Protein AF-A0A843L5J2-F1 (afdb_monomer_lite)

pLDDT: mean 91.86, std 10.3, range [48.19, 97.44]

Foldseek 3Di:
DAPDVQWDQDDPGDIDHDDDQVVVVVVPPPWAWPDWDKDWDWDDDPNDTDIDIDIDTDTHDPDPPDD

Sequence (67 aa):
VEVEPKTFRRGSGIITHY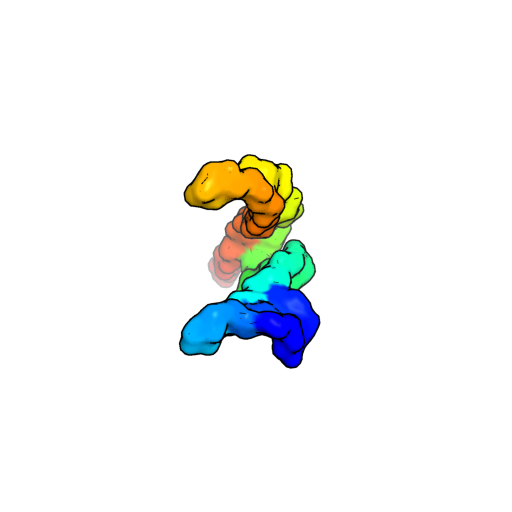FTETEALELFAPLIPVSLRTDRWQMRVRGTDLPRAEVEGVFLKETERAP

Structure (mmCIF, N/CA/C/O backbone):
data_AF-A0A843L5J2-F1
#
_entry.id   AF-A0A843L5J2-F1
#
loop_
_atom_site.group_PDB
_atom_site.id
_atom_site.type_symbol
_atom_site.label_atom_id
_atom_site.label_alt_id
_atom_site.label_comp_id
_atom_site.label_asym_id
_atom_site.label_entity_id
_atom_site.label_seq_id
_atom_site.pdbx_PDB_ins_code
_atom_site.Cartn_x
_atom_site.Cartn_y
_atom_site.Cartn_z
_atom_site.occupancy
_atom_site.B_iso_or_equiv
_atom_site.auth_seq_id
_atom_site.auth_comp_id
_atom_site.auth_asym_id
_atom_site.auth_atom_id
_atom_site.pdbx_PDB_model_num
ATOM 1 N N . VAL A 1 1 ? -6.732 -5.373 17.948 1.00 92.94 1 VAL A N 1
ATOM 2 C CA . VAL A 1 1 ? -5.617 -4.690 18.641 1.00 92.94 1 VAL A CA 1
ATOM 3 C C . VAL A 1 1 ? -4.509 -4.477 17.630 1.00 92.94 1 VAL A C 1
ATOM 5 O O . VAL A 1 1 ? -4.298 -5.372 16.816 1.00 92.94 1 VAL A O 1
ATOM 8 N N . GLU A 1 2 ? -3.912 -3.292 17.593 1.00 96.56 2 GLU A N 1
ATOM 9 C CA . GLU A 1 2 ? -2.685 -3.071 16.821 1.00 96.56 2 GLU A CA 1
ATOM 10 C C . GLU A 1 2 ? -1.528 -3.712 17.589 1.00 96.56 2 GLU A C 1
ATOM 12 O O . GLU A 1 2 ? -1.433 -3.530 18.801 1.00 96.56 2 GLU A O 1
ATOM 17 N N . VAL A 1 3 ? -0.743 -4.553 16.922 1.00 96.81 3 VAL A N 1
ATOM 18 C CA . VAL A 1 3 ? 0.351 -5.317 17.550 1.00 96.81 3 VAL A CA 1
ATOM 19 C C . VAL A 1 3 ? 1.723 -4.810 17.117 1.00 96.81 3 VAL A C 1
ATOM 21 O O . VAL A 1 3 ? 2.675 -4.922 17.877 1.00 96.81 3 VAL A O 1
ATOM 24 N N . GLU A 1 4 ? 1.793 -4.201 15.936 1.00 96.75 4 GLU A N 1
ATOM 25 C CA . GLU A 1 4 ? 2.939 -3.490 15.364 1.00 96.75 4 GLU A CA 1
ATOM 26 C C . GLU A 1 4 ? 2.379 -2.357 14.486 1.00 96.75 4 GLU A C 1
ATOM 28 O O . GLU A 1 4 ? 1.190 -2.414 14.150 1.00 96.75 4 GLU A O 1
ATOM 33 N N . PRO A 1 5 ? 3.175 -1.349 14.085 1.00 95.62 5 PRO A N 1
ATOM 34 C CA . PRO A 1 5 ? 2.685 -0.257 13.248 1.00 95.62 5 PRO A CA 1
ATOM 35 C C . PRO A 1 5 ? 1.946 -0.762 12.004 1.00 95.62 5 PRO A C 1
ATOM 37 O O . PRO A 1 5 ? 2.493 -1.524 11.209 1.00 95.62 5 PRO A O 1
ATOM 40 N N . LYS A 1 6 ? 0.688 -0.337 11.843 1.00 94.19 6 LYS A N 1
ATOM 41 C CA . LYS A 1 6 ? -0.227 -0.738 10.758 1.00 94.19 6 LYS A CA 1
ATOM 42 C C . LYS A 1 6 ? -0.547 -2.241 10.708 1.00 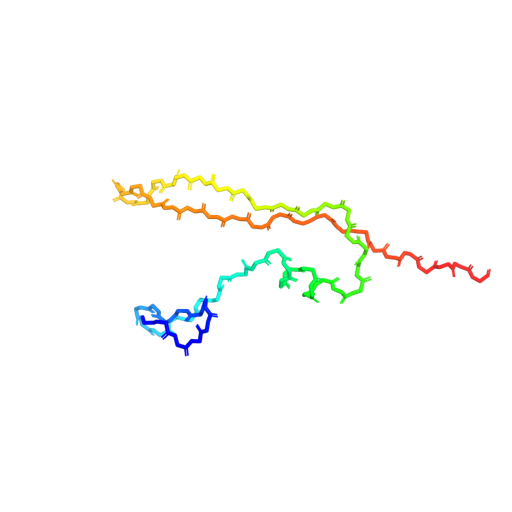94.19 6 LYS A C 1
ATOM 44 O O . LYS A 1 6 ? -1.213 -2.689 9.773 1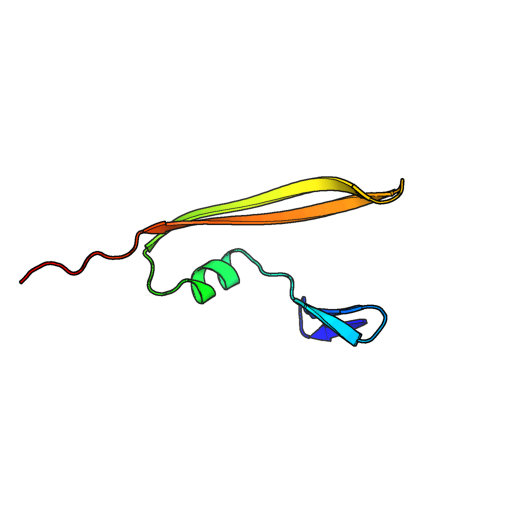.00 94.19 6 LYS A O 1
ATOM 49 N N . THR A 1 7 ? -0.143 -3.019 11.711 1.00 96.19 7 THR A N 1
ATOM 50 C CA . THR A 1 7 ? -0.408 -4.456 11.834 1.00 96.19 7 THR A CA 1
ATOM 51 C C . THR A 1 7 ? -1.441 -4.706 12.915 1.00 96.19 7 THR A C 1
ATOM 53 O O . THR A 1 7 ? -1.232 -4.442 14.099 1.00 96.19 7 THR A O 1
ATOM 56 N N . PHE A 1 8 ? -2.565 -5.301 12.538 1.00 95.50 8 PHE A N 1
ATOM 57 C CA . PHE A 1 8 ? -3.676 -5.531 13.444 1.00 95.50 8 PHE A CA 1
ATOM 58 C C . PHE A 1 8 ? -4.001 -7.007 13.576 1.00 95.50 8 PHE A C 1
ATOM 60 O O . PHE A 1 8 ? -4.260 -7.693 12.591 1.00 95.50 8 PHE A O 1
ATOM 67 N N . ARG A 1 9 ? -4.124 -7.467 14.820 1.00 95.56 9 ARG A N 1
ATOM 68 C CA . ARG A 1 9 ? -4.748 -8.753 15.126 1.00 95.56 9 ARG A CA 1
ATOM 69 C C . ARG A 1 9 ? -6.264 -8.579 15.248 1.00 95.56 9 ARG A C 1
ATOM 71 O O . ARG A 1 9 ? -6.739 -7.762 16.055 1.00 95.56 9 ARG A O 1
ATOM 78 N N . ARG A 1 10 ? -7.020 -9.340 14.454 1.00 89.94 10 ARG A N 1
ATOM 79 C CA . ARG A 1 10 ? -8.489 -9.340 14.369 1.00 89.94 10 ARG A CA 1
ATOM 80 C C . ARG A 1 10 ? -9.055 -10.706 14.766 1.00 89.94 10 ARG A C 1
ATOM 82 O O . ARG A 1 10 ? -8.510 -11.742 14.391 1.00 89.94 10 ARG A O 1
ATOM 89 N N . GLY A 1 11 ? -10.179 -10.690 15.487 1.00 85.69 11 GLY A N 1
ATOM 90 C CA . GLY A 1 11 ? -10.964 -11.883 15.820 1.00 85.69 11 GLY A CA 1
ATOM 91 C C . GLY A 1 11 ? -10.126 -13.054 16.346 1.00 85.69 11 GLY A C 1
ATOM 92 O O . GLY A 1 11 ? -9.360 -12.896 17.294 1.00 85.69 11 GLY A O 1
ATOM 93 N N . SER A 1 12 ? -10.264 -14.206 15.681 1.00 81.75 12 SER A N 1
ATOM 94 C CA . SER A 1 12 ? -9.685 -15.520 16.007 1.00 81.75 12 SER A CA 1
ATOM 95 C C . SER A 1 12 ? -8.165 -15.649 15.813 1.00 81.75 12 SER A C 1
ATOM 97 O O . SER A 1 12 ? -7.659 -16.762 15.720 1.00 81.75 12 SER A O 1
ATOM 99 N N . GLY A 1 13 ? -7.430 -14.537 1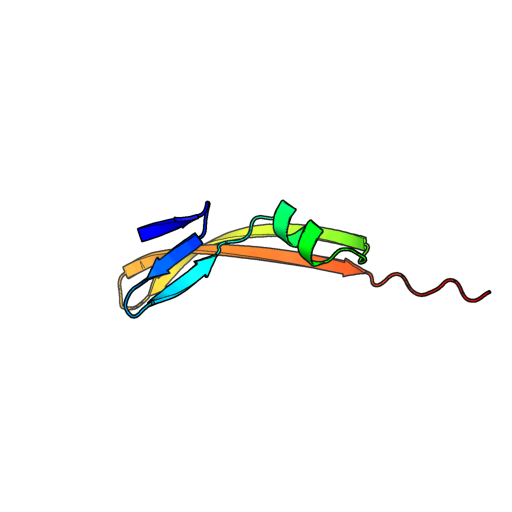5.736 1.00 89.69 13 GLY A N 1
ATOM 100 C CA . GLY A 1 13 ? -5.969 -14.537 15.600 1.00 89.69 13 GLY A CA 1
ATOM 101 C C . GLY A 1 13 ? -5.442 -14.209 14.204 1.00 89.69 13 GLY A C 1
ATOM 102 O O . GLY A 1 13 ? -4.237 -14.296 13.996 1.00 89.69 13 GLY A O 1
ATOM 103 N N . ILE A 1 14 ? -6.296 -13.782 13.267 1.00 94.50 14 ILE A N 1
ATOM 104 C CA . ILE A 1 14 ? -5.841 -13.286 11.959 1.00 94.50 14 ILE A CA 1
ATOM 105 C C . ILE A 1 14 ? -5.043 -11.998 12.173 1.00 94.50 14 ILE A C 1
ATOM 107 O O . ILE A 1 14 ? -5.510 -11.083 12.856 1.00 94.50 14 ILE A O 1
ATOM 111 N N . ILE A 1 15 ? -3.856 -11.926 11.575 1.00 95.94 15 ILE A N 1
ATOM 112 C CA . ILE A 1 15 ? -2.996 -10.744 11.577 1.00 95.94 15 ILE A CA 1
ATOM 113 C C . ILE A 1 15 ? -3.046 -10.119 10.183 1.00 95.94 15 ILE A C 1
ATOM 115 O O . ILE A 1 15 ? -2.841 -10.798 9.181 1.00 95.94 15 ILE A O 1
ATOM 119 N N . THR A 1 16 ? -3.353 -8.828 10.120 1.00 94.50 16 THR A N 1
ATOM 120 C CA . THR A 1 16 ? -3.436 -8.064 8.873 1.00 94.50 16 THR A CA 1
ATOM 121 C C . THR A 1 16 ? -2.535 -6.846 8.977 1.00 94.50 16 THR A C 1
ATOM 123 O O . THR A 1 16 ? -2.779 -5.987 9.825 1.00 94.50 16 THR A O 1
ATOM 126 N N . HIS A 1 17 ? -1.522 -6.771 8.117 1.00 95.62 17 HIS A N 1
ATOM 127 C CA . HIS A 1 17 ? -0.705 -5.576 7.923 1.00 95.62 17 HIS A CA 1
ATOM 128 C C . HIS A 1 17 ? -1.246 -4.764 6.744 1.00 95.62 17 HIS A C 1
ATOM 130 O O . HIS A 1 17 ? -1.589 -5.332 5.706 1.00 95.62 17 HIS A O 1
ATOM 136 N N . TYR A 1 18 ? -1.353 -3.449 6.914 1.00 94.69 18 TYR A N 1
ATOM 137 C CA . TYR A 1 18 ? -1.783 -2.533 5.861 1.00 94.69 18 TYR A CA 1
ATOM 138 C C . TYR A 1 18 ? -0.577 -1.795 5.292 1.00 94.69 18 TYR A C 1
ATOM 140 O O . TYR A 1 18 ? 0.038 -0.984 5.982 1.00 94.69 18 TYR A O 1
ATOM 148 N N . PHE A 1 19 ? -0.294 -2.059 4.021 1.00 95.50 19 PHE A N 1
ATOM 149 C CA . PHE A 1 19 ? 0.837 -1.480 3.311 1.00 95.50 19 PHE A CA 1
ATOM 150 C C . PHE A 1 19 ? 0.592 -0.028 2.900 1.00 95.50 19 PHE A C 1
ATOM 152 O O . PHE A 1 19 ? -0.529 0.395 2.606 1.00 95.50 19 PHE A O 1
ATOM 159 N N . THR A 1 20 ? 1.685 0.716 2.840 1.00 95.00 20 THR A N 1
ATOM 160 C CA . THR A 1 20 ? 1.807 2.022 2.197 1.00 95.00 20 THR A CA 1
ATOM 161 C C . THR A 1 20 ? 2.430 1.888 0.815 1.00 95.00 20 THR A C 1
ATOM 163 O O . THR A 1 20 ? 2.990 0.853 0.461 1.00 95.00 20 THR A O 1
ATOM 166 N N . GLU A 1 21 ? 2.369 2.966 0.040 1.00 96.50 21 GLU A N 1
ATOM 167 C CA . GLU A 1 21 ? 3.064 3.072 -1.243 1.00 96.50 21 GLU A CA 1
ATOM 168 C C . GLU A 1 21 ? 4.572 2.804 -1.100 1.00 96.50 21 GLU A C 1
ATOM 170 O O . GLU A 1 21 ? 5.127 1.998 -1.839 1.00 96.50 21 GLU A O 1
ATOM 175 N N . THR A 1 22 ? 5.237 3.390 -0.102 1.00 95.69 22 THR A N 1
ATOM 176 C CA . THR A 1 22 ? 6.671 3.157 0.130 1.00 95.69 22 THR A CA 1
ATOM 177 C C . THR A 1 22 ? 6.983 1.686 0.404 1.00 95.69 22 THR A C 1
ATOM 179 O O . THR A 1 22 ? 7.870 1.131 -0.236 1.00 95.69 22 THR A O 1
ATOM 182 N N . GLU A 1 23 ? 6.209 1.027 1.271 1.00 96.44 23 GLU A N 1
ATOM 183 C CA . GLU A 1 23 ? 6.384 -0.409 1.536 1.00 96.44 23 GLU A CA 1
ATOM 184 C C . GLU A 1 23 ? 6.118 -1.247 0.270 1.00 96.44 23 GLU A C 1
ATOM 186 O O . GLU A 1 23 ? 6.793 -2.247 0.042 1.00 96.44 23 GLU A O 1
ATOM 191 N N . ALA A 1 24 ? 5.183 -0.836 -0.595 1.00 95.19 24 ALA A N 1
ATOM 192 C CA . ALA A 1 24 ? 4.966 -1.498 -1.880 1.00 95.19 24 ALA A CA 1
ATOM 193 C C . ALA A 1 24 ? 6.177 -1.349 -2.822 1.00 95.19 24 ALA A C 1
ATOM 195 O O . ALA A 1 24 ? 6.570 -2.328 -3.449 1.00 95.19 24 ALA A O 1
ATOM 196 N N . LEU A 1 25 ? 6.810 -0.171 -2.900 1.00 95.81 25 LEU A N 1
ATOM 197 C CA . LEU A 1 25 ? 8.049 0.005 -3.677 1.00 95.81 25 LEU A CA 1
ATOM 198 C C . LEU A 1 25 ? 9.157 -0.928 -3.187 1.00 95.81 25 LEU A C 1
ATOM 200 O O . LEU A 1 25 ? 9.841 -1.555 -3.992 1.00 95.81 25 LEU A O 1
ATOM 204 N N . GLU A 1 26 ? 9.311 -1.031 -1.870 1.00 95.75 26 GLU A N 1
ATOM 205 C CA . GLU A 1 26 ? 10.323 -1.878 -1.242 1.00 95.75 26 GLU A CA 1
ATOM 206 C C . GLU A 1 26 ? 10.053 -3.368 -1.490 1.00 95.75 26 GLU A C 1
ATOM 208 O O . GLU A 1 26 ? 10.976 -4.105 -1.833 1.00 95.75 26 GLU A O 1
ATOM 213 N N . LEU A 1 27 ? 8.792 -3.809 -1.396 1.00 94.88 27 LEU A N 1
ATOM 214 C CA . LEU A 1 27 ? 8.391 -5.196 -1.667 1.00 94.88 27 LEU A CA 1
ATOM 215 C C . LEU A 1 27 ? 8.679 -5.644 -3.103 1.00 94.88 27 LEU A C 1
ATOM 217 O O . LEU A 1 27 ? 8.933 -6.827 -3.332 1.00 94.88 27 LEU A O 1
ATOM 221 N N . PHE A 1 28 ? 8.602 -4.722 -4.063 1.00 93.88 28 PHE A N 1
ATOM 222 C CA . PHE A 1 28 ? 8.786 -5.016 -5.484 1.00 93.88 28 PHE A CA 1
ATOM 223 C C . PHE A 1 28 ? 10.166 -4.626 -6.027 1.00 93.88 28 PHE A C 1
ATOM 225 O O . PHE A 1 28 ? 10.385 -4.751 -7.232 1.00 93.88 28 PHE A O 1
ATOM 232 N N . ALA A 1 29 ? 11.126 -4.237 -5.183 1.00 88.19 29 ALA A N 1
ATOM 233 C CA . ALA A 1 29 ? 12.528 -4.144 -5.590 1.00 88.19 29 ALA A CA 1
ATOM 234 C C . ALA A 1 29 ? 13.009 -5.557 -5.985 1.00 88.19 29 ALA A C 1
ATOM 236 O O . ALA A 1 29 ? 13.032 -6.446 -5.133 1.00 88.19 29 ALA A O 1
ATOM 237 N N . PRO A 1 30 ? 13.302 -5.833 -7.272 1.00 91.75 30 PRO A N 1
ATOM 238 C CA . PRO A 1 30 ? 14.154 -5.019 -8.149 1.00 91.75 30 PRO A CA 1
ATOM 239 C C . PRO A 1 30 ? 13.454 -4.387 -9.369 1.00 91.75 30 PRO A C 1
ATOM 241 O O . PRO A 1 30 ? 14.120 -3.954 -10.305 1.00 91.75 30 PRO A O 1
ATOM 244 N N . LEU A 1 31 ? 12.124 -4.389 -9.427 1.00 93.94 31 LEU A N 1
ATOM 245 C CA . LEU A 1 31 ? 11.392 -3.875 -10.581 1.00 93.94 31 LEU A CA 1
ATOM 246 C C . LEU A 1 31 ? 11.444 -2.341 -10.640 1.00 93.94 31 LEU A C 1
ATOM 248 O O . LEU A 1 31 ? 11.496 -1.660 -9.616 1.00 93.94 31 LEU A O 1
ATOM 252 N N . ILE A 1 32 ? 11.377 -1.788 -11.851 1.00 94.69 32 ILE A N 1
ATOM 253 C CA . ILE A 1 32 ? 11.382 -0.338 -12.065 1.00 94.69 32 ILE A CA 1
ATOM 254 C C . ILE A 1 32 ? 9.941 0.175 -11.928 1.00 94.69 32 ILE A C 1
ATOM 256 O O . ILE A 1 32 ? 9.090 -0.228 -12.728 1.00 94.69 32 ILE A O 1
ATOM 260 N N . PRO A 1 33 ? 9.626 1.050 -10.956 1.00 95.44 33 PRO A N 1
ATOM 261 C CA . PRO A 1 33 ? 8.275 1.573 -10.794 1.00 95.44 33 PRO A CA 1
ATOM 262 C C . PRO A 1 33 ? 7.915 2.518 -11.945 1.00 95.44 33 PRO A C 1
ATOM 264 O O . PRO A 1 33 ? 8.660 3.442 -12.264 1.00 95.44 33 PRO A O 1
ATOM 267 N N . VAL A 1 34 ? 6.750 2.299 -12.553 1.00 96.56 34 VAL A N 1
ATOM 268 C CA . VAL A 1 34 ? 6.170 3.179 -13.583 1.00 96.56 34 VAL A CA 1
ATOM 269 C C . VAL A 1 34 ? 5.126 4.096 -12.971 1.00 96.56 34 VAL A C 1
ATOM 271 O O . VAL A 1 34 ? 5.120 5.298 -13.220 1.00 96.56 34 VAL A O 1
ATOM 274 N N . SER A 1 35 ? 4.237 3.529 -12.160 1.00 96.38 35 SER A N 1
ATOM 275 C CA . SER A 1 35 ? 3.218 4.281 -11.442 1.00 96.38 35 SER A CA 1
ATOM 276 C C . SER A 1 35 ? 2.898 3.600 -10.131 1.00 96.38 35 SER A C 1
ATOM 278 O O . SER A 1 35 ? 2.871 2.373 -10.057 1.00 96.38 35 SER A O 1
ATOM 280 N N . LEU A 1 36 ? 2.587 4.404 -9.127 1.00 96.88 36 LEU A N 1
ATOM 281 C CA . LEU A 1 36 ? 2.122 3.940 -7.838 1.00 96.88 36 LEU A CA 1
ATOM 282 C C . LEU A 1 36 ? 1.085 4.929 -7.326 1.00 96.88 36 LEU A C 1
ATOM 284 O O . LEU A 1 36 ? 1.307 6.139 -7.402 1.00 96.88 36 LEU A O 1
ATOM 288 N N . ARG A 1 37 ? -0.055 4.427 -6.863 1.00 96.88 37 ARG A N 1
ATOM 289 C CA . ARG A 1 37 ? -1.107 5.267 -6.294 1.00 96.88 37 ARG A CA 1
ATOM 290 C C . ARG A 1 37 ? -1.911 4.517 -5.252 1.00 96.88 37 ARG A C 1
ATOM 292 O O . ARG A 1 37 ? -2.057 3.300 -5.331 1.00 96.88 37 ARG A O 1
ATOM 299 N N . THR A 1 38 ? -2.492 5.266 -4.325 1.00 97.44 38 THR A N 1
ATOM 300 C CA . THR A 1 38 ? -3.481 4.746 -3.387 1.00 97.44 38 THR A CA 1
ATOM 301 C C . THR A 1 38 ? -4.869 5.263 -3.724 1.00 97.44 38 THR A C 1
ATOM 303 O O . THR A 1 38 ? -5.185 6.428 -3.459 1.00 97.44 38 THR A O 1
ATOM 306 N N . ASP A 1 39 ? -5.730 4.369 -4.192 1.00 96.69 39 ASP A N 1
ATOM 307 C CA . ASP A 1 39 ? -7.140 4.660 -4.409 1.00 96.69 39 ASP A CA 1
ATOM 308 C C . ASP A 1 39 ? -7.922 4.398 -3.113 1.00 96.69 39 ASP A C 1
ATOM 310 O O . ASP A 1 39 ? -7.700 3.413 -2.404 1.00 96.69 39 ASP A O 1
ATOM 314 N N . ARG A 1 40 ? -8.824 5.319 -2.755 1.00 96.44 40 ARG A N 1
ATOM 315 C CA . ARG A 1 40 ? -9.632 5.248 -1.526 1.00 96.44 40 ARG A CA 1
ATOM 316 C C . ARG A 1 40 ? -11.101 5.450 -1.844 1.00 96.44 40 ARG A C 1
ATOM 318 O O . ARG A 1 40 ? -11.460 6.383 -2.556 1.00 96.44 40 ARG A O 1
ATOM 325 N N . TRP A 1 41 ? -11.953 4.608 -1.274 1.00 97.00 41 TRP A N 1
ATOM 326 C CA . TRP A 1 41 ? -13.399 4.692 -1.461 1.00 97.00 41 TRP A CA 1
ATOM 327 C C . TRP A 1 41 ? -14.155 4.131 -0.257 1.00 97.00 41 TRP A C 1
ATOM 329 O O . TRP A 1 41 ? -13.586 3.466 0.610 1.00 97.00 41 TRP A O 1
ATOM 339 N N . GLN A 1 42 ? -15.455 4.413 -0.193 1.00 97.38 42 GLN A N 1
ATOM 340 C CA . GLN A 1 42 ? -16.358 3.784 0.768 1.00 97.38 42 GLN A CA 1
ATOM 341 C C . GLN A 1 42 ? -16.950 2.524 0.142 1.00 97.38 42 GLN A C 1
ATOM 343 O O . GLN A 1 42 ? -17.486 2.565 -0.966 1.00 97.38 42 GLN A O 1
ATOM 348 N N . MET A 1 43 ? -16.857 1.401 0.847 1.00 96.31 43 MET A N 1
ATOM 349 C CA . MET A 1 43 ? -17.401 0.122 0.410 1.00 96.31 43 MET A CA 1
ATOM 350 C C . MET A 1 43 ? -18.422 -0.377 1.422 1.00 96.31 43 MET A C 1
ATOM 352 O O . MET A 1 43 ? -18.120 -0.514 2.607 1.00 96.31 43 MET A O 1
ATOM 356 N N . ARG A 1 44 ? -19.619 -0.725 0.947 1.00 96.62 44 ARG A N 1
ATOM 357 C CA . ARG A 1 44 ? -20.641 -1.315 1.808 1.00 96.62 44 ARG A CA 1
ATOM 358 C C . ARG A 1 44 ? -20.367 -2.787 2.059 1.00 96.62 44 ARG A C 1
ATOM 360 O O . ARG A 1 44 ? -20.352 -3.592 1.130 1.00 96.62 44 ARG A O 1
ATOM 367 N N . VAL A 1 45 ? -20.230 -3.156 3.325 1.00 93.06 45 VAL A N 1
ATOM 368 C CA . VAL A 1 45 ? -20.061 -4.539 3.775 1.00 93.06 45 VAL A CA 1
ATOM 369 C C . VAL A 1 45 ? -21.134 -4.833 4.813 1.00 93.06 45 VAL A C 1
ATOM 371 O O . VAL A 1 45 ? -21.190 -4.194 5.858 1.00 93.06 45 VAL A O 1
ATOM 374 N N . ARG A 1 46 ? -22.012 -5.802 4.521 1.00 93.50 46 ARG A N 1
ATOM 375 C CA . ARG A 1 46 ? -23.116 -6.219 5.414 1.00 93.50 46 ARG A CA 1
ATOM 376 C C . ARG A 1 46 ? -23.992 -5.052 5.907 1.00 93.50 46 ARG A C 1
ATOM 378 O O . ARG A 1 46 ? -24.420 -5.033 7.052 1.00 93.50 46 ARG A O 1
ATOM 385 N N . GLY A 1 47 ? -24.258 -4.086 5.027 1.00 95.88 47 GLY A N 1
ATOM 386 C CA . GLY A 1 47 ? -25.108 -2.929 5.327 1.00 95.88 47 GLY A CA 1
ATOM 387 C C . GLY A 1 47 ? -24.394 -1.748 5.990 1.00 95.88 47 GLY A C 1
ATOM 388 O O . GLY A 1 47 ? -25.016 -0.708 6.160 1.00 95.88 47 GLY A O 1
ATOM 389 N N . THR A 1 48 ? -23.104 -1.864 6.310 1.00 95.88 48 THR A N 1
ATOM 390 C CA . THR A 1 48 ? -22.296 -0.765 6.853 1.00 95.88 48 THR A CA 1
ATOM 391 C C . THR A 1 48 ? -21.305 -0.282 5.804 1.00 95.88 48 THR A C 1
ATOM 393 O O . THR A 1 48 ? -20.586 -1.094 5.221 1.00 95.88 48 THR A O 1
ATOM 396 N N . ASP A 1 49 ? -21.254 1.026 5.560 1.00 96.88 49 ASP A N 1
ATOM 397 C CA . ASP A 1 49 ? -20.214 1.620 4.720 1.00 96.88 49 ASP A CA 1
ATOM 398 C C . ASP A 1 49 ? -18.903 1.694 5.513 1.00 96.88 49 ASP A C 1
ATOM 400 O O . ASP A 1 49 ? -18.858 2.215 6.629 1.00 96.88 49 ASP A O 1
ATOM 404 N N . LEU A 1 50 ? -17.846 1.110 4.953 1.00 94.44 50 LEU A N 1
ATOM 405 C CA . LEU A 1 50 ? -16.522 1.041 5.555 1.00 94.44 50 LEU A CA 1
ATOM 406 C C . LEU A 1 50 ? -15.485 1.662 4.614 1.00 94.44 50 LEU A C 1
ATOM 408 O O . LEU A 1 50 ? -15.557 1.445 3.398 1.00 94.44 50 LEU A O 1
ATOM 412 N N . PRO A 1 51 ? -14.476 2.370 5.153 1.00 94.06 51 PRO A N 1
ATOM 413 C CA . PRO A 1 51 ? -13.387 2.877 4.339 1.00 94.06 51 PRO A CA 1
ATOM 414 C C . PRO A 1 51 ? -12.570 1.714 3.774 1.00 94.06 51 PRO A C 1
ATOM 416 O O . PRO A 1 51 ? -12.208 0.775 4.490 1.00 94.06 51 PRO A O 1
ATOM 419 N N . ARG A 1 52 ? -12.240 1.806 2.489 1.00 95.38 52 ARG A N 1
ATOM 420 C CA . ARG A 1 52 ? -11.310 0.913 1.808 1.00 95.38 52 ARG A CA 1
ATOM 421 C C . ARG A 1 52 ? -10.216 1.727 1.130 1.00 95.38 52 ARG A C 1
ATOM 423 O O . ARG A 1 52 ? -10.449 2.846 0.674 1.00 95.38 52 ARG A O 1
ATOM 430 N N . ALA A 1 53 ? -9.019 1.161 1.118 1.00 95.38 53 ALA A N 1
ATOM 431 C CA . ALA A 1 53 ? -7.863 1.699 0.430 1.00 95.38 53 ALA A CA 1
ATOM 432 C C . ALA A 1 53 ? -7.164 0.558 -0.307 1.00 95.38 53 ALA A C 1
ATOM 434 O O . ALA A 1 53 ? -7.085 -0.556 0.219 1.00 95.38 53 ALA A O 1
ATOM 435 N N . GLU A 1 54 ? -6.669 0.852 -1.498 1.00 97.06 54 GLU A N 1
ATOM 436 C CA . GLU A 1 54 ? -5.905 -0.067 -2.331 1.00 97.06 54 GLU A CA 1
ATOM 437 C C . GLU A 1 54 ? -4.678 0.655 -2.866 1.00 97.06 54 GLU A C 1
ATOM 439 O O . GLU A 1 54 ? -4.788 1.785 -3.335 1.00 97.06 54 GLU A O 1
ATOM 444 N N . VAL A 1 55 ? -3.519 0.007 -2.766 1.00 97.25 55 VAL A N 1
ATOM 445 C CA . VAL A 1 55 ? -2.283 0.471 -3.396 1.00 97.25 55 VAL A CA 1
ATOM 446 C C . VAL A 1 55 ? -2.159 -0.247 -4.734 1.00 97.25 55 VAL A C 1
ATOM 448 O O . VAL A 1 55 ? -1.998 -1.466 -4.762 1.00 97.25 55 VAL A O 1
ATOM 451 N N . GLU A 1 56 ? -2.225 0.504 -5.828 1.00 97.00 56 GLU A N 1
ATOM 452 C CA . GLU A 1 56 ? -2.001 -0.001 -7.180 1.00 97.00 56 GLU A CA 1
ATOM 453 C C . GLU A 1 56 ? -0.615 0.429 -7.657 1.00 97.00 56 GLU A C 1
ATOM 455 O O . GLU A 1 56 ? -0.298 1.621 -7.675 1.00 97.00 56 GLU A O 1
ATOM 460 N N . GLY A 1 57 ? 0.203 -0.543 -8.062 1.00 95.81 57 GLY A N 1
ATOM 461 C CA . GLY A 1 57 ? 1.537 -0.316 -8.602 1.00 95.81 57 GLY A CA 1
ATOM 462 C C . GLY A 1 57 ? 1.728 -1.005 -9.950 1.00 95.81 57 GLY A C 1
ATOM 463 O O . GLY A 1 57 ? 1.411 -2.183 -10.102 1.00 95.81 57 GLY A O 1
ATOM 464 N N . VAL A 1 58 ? 2.280 -0.276 -10.918 1.00 96.88 58 VAL A N 1
ATOM 465 C CA . VAL A 1 58 ? 2.725 -0.808 -12.212 1.00 96.88 58 VAL A CA 1
ATOM 466 C C . VAL A 1 58 ? 4.241 -0.746 -12.236 1.00 96.88 58 VAL A C 1
ATOM 468 O O . VAL A 1 58 ? 4.824 0.320 -12.033 1.00 96.88 58 VAL A O 1
ATOM 471 N N . PHE A 1 59 ? 4.874 -1.883 -12.510 1.00 96.31 59 PHE A N 1
ATOM 472 C CA . PHE A 1 59 ? 6.323 -2.017 -12.515 1.00 96.31 59 PHE A CA 1
ATOM 473 C C . PHE A 1 59 ? 6.795 -2.700 -13.797 1.00 96.31 59 PHE A C 1
ATOM 475 O O . PHE A 1 59 ? 6.147 -3.620 -14.300 1.00 96.31 59 PHE A O 1
ATOM 482 N N . LEU A 1 60 ? 7.946 -2.275 -14.309 1.00 95.38 60 LEU A N 1
ATOM 483 C CA . LEU A 1 60 ? 8.638 -2.957 -15.393 1.00 95.38 60 LEU A CA 1
ATOM 484 C C . LEU A 1 60 ? 9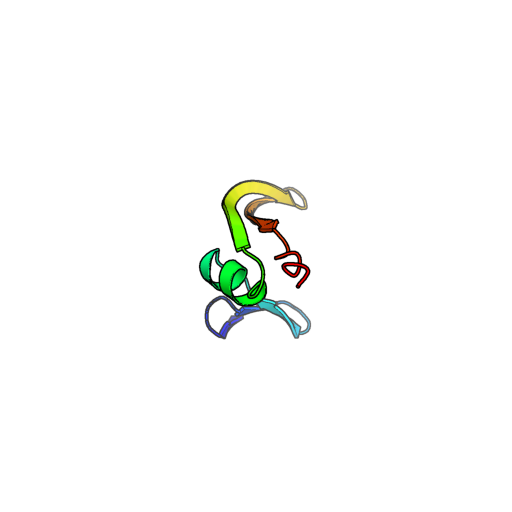.645 -3.938 -14.813 1.00 95.38 60 LEU A C 1
ATOM 486 O O . LEU A 1 60 ? 10.440 -3.602 -13.934 1.00 95.38 60 LEU A O 1
ATOM 490 N N . LYS A 1 61 ? 9.650 -5.148 -15.365 1.00 91.06 61 LYS A N 1
ATOM 491 C CA . LYS A 1 61 ? 10.777 -6.054 -15.193 1.00 91.06 61 LYS A CA 1
ATOM 492 C C . LYS A 1 61 ? 11.934 -5.506 -16.014 1.00 91.06 61 LYS A C 1
ATOM 494 O O . LYS A 1 61 ? 11.784 -5.324 -17.220 1.00 91.06 61 LYS A O 1
ATOM 499 N N . GLU A 1 62 ? 13.067 -5.253 -15.370 1.00 74.75 62 GLU A N 1
ATOM 500 C CA . GLU A 1 62 ? 14.302 -4.979 -16.092 1.00 74.75 62 GLU A CA 1
ATOM 501 C C . GLU A 1 62 ? 14.618 -6.224 -16.933 1.00 74.75 62 GLU A C 1
ATOM 503 O O . GLU A 1 62 ? 14.933 -7.296 -16.413 1.00 74.75 62 GLU A O 1
ATOM 508 N N . THR A 1 63 ? 14.397 -6.141 -18.244 1.00 69.69 63 THR A N 1
ATOM 509 C CA . THR A 1 63 ? 14.900 -7.150 -19.173 1.00 69.69 63 THR A CA 1
ATOM 510 C C . THR A 1 63 ? 16.411 -7.031 -19.171 1.00 69.69 63 THR A C 1
ATOM 512 O O . THR A 1 63 ? 16.926 -5.945 -19.440 1.00 69.69 63 THR A O 1
ATOM 515 N N . GLU A 1 64 ? 17.100 -8.133 -18.865 1.00 61.75 64 GLU A N 1
ATOM 516 C CA . GLU A 1 64 ? 18.547 -8.261 -19.030 1.00 61.75 64 GLU A CA 1
ATOM 517 C C . GLU A 1 64 ? 18.948 -7.595 -20.351 1.00 61.75 64 GLU A C 1
ATOM 519 O O . GLU A 1 64 ? 18.437 -7.955 -21.417 1.00 61.75 64 GLU A O 1
ATOM 524 N N . ARG A 1 65 ? 19.832 -6.588 -20.294 1.00 55.66 65 ARG A N 1
ATOM 525 C CA . ARG A 1 65 ? 20.5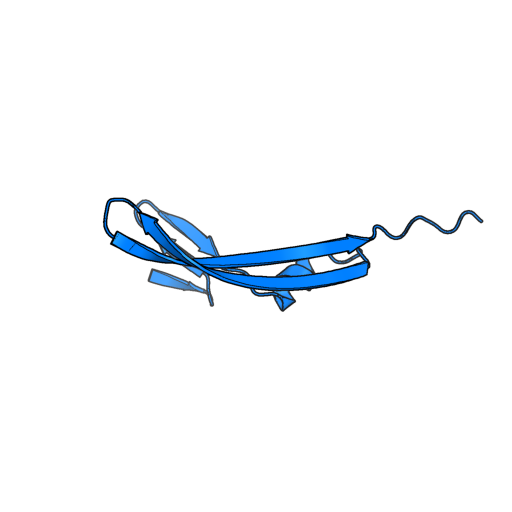68 -6.176 -21.489 1.00 55.66 65 ARG A CA 1
ATOM 526 C C . ARG A 1 65 ? 21.268 -7.437 -21.982 1.00 55.66 65 ARG A C 1
ATOM 528 O O . ARG A 1 65 ? 22.171 -7.928 -21.308 1.00 55.66 65 ARG A O 1
ATOM 535 N N . ALA A 1 66 ? 20.811 -7.972 -23.112 1.00 48.19 66 ALA A N 1
ATOM 536 C CA . ALA A 1 66 ? 21.568 -8.979 -23.835 1.00 48.19 66 ALA A CA 1
ATOM 537 C C . ALA A 1 66 ? 22.998 -8.435 -24.046 1.00 48.19 66 ALA A C 1
ATOM 539 O O . ALA A 1 66 ? 23.129 -7.229 -24.295 1.00 48.19 66 ALA A O 1
ATOM 540 N N . PRO A 1 67 ? 24.032 -9.276 -23.859 1.00 57.78 67 PRO A N 1
ATOM 541 C CA . PRO A 1 67 ? 25.431 -8.860 -23.914 1.00 57.78 67 PRO A CA 1
ATOM 542 C C . PRO A 1 67 ? 25.810 -8.199 -25.243 1.00 57.78 67 PRO A C 1
ATOM 544 O O . PRO A 1 67 ? 25.230 -8.577 -26.288 1.00 57.78 67 PRO A O 1
#

Radius of gyration: 16.58 Å; chains: 1; bounding box: 50×21×43 Å

Secondary structure (DSSP, 8-state):
-EEETTEEEETTTEEEE---HHHHHHHTTTSEEEEEEEEEEEEEETTEEEEEEEEEEEEE-------